Protein AF-A0A0F0LDM0-F1 (afdb_monomer_lite)

Sequence (160 aa):
MSRAGPSDAASESRCFGAEGFTVFMGVDENADVGDLTIRALAGCEIRDDRRLAKNVRSVWLRFPQPLKQGESAMTETVVTQDDGAPLDLDTDYEVAAEQRLEEILIWVRFAPTEVPRRCWVYFSERGMSHEWPVEVDATASVHYRQRDFGPGAIGIRWAW

pLDDT: mean 79.89, std 15.18, range [35.44, 96.75]

Organism: NCBI:txid582680

Structure (mmCIF, N/CA/C/O backbone):
data_AF-A0A0F0LDM0-F1
#
_entry.id   AF-A0A0F0LDM0-F1
#
loop_
_atom_site.group_PDB
_atom_site.id
_atom_site.type_symbol
_atom_site.label_atom_id
_atom_site.label_alt_id
_atom_site.label_comp_id
_atom_site.label_asym_id
_atom_site.label_entity_id
_atom_site.label_seq_id
_atom_site.pdbx_PDB_ins_code
_atom_site.Cartn_x
_atom_site.Cartn_y
_atom_site.Cartn_z
_atom_site.occupancy
_atom_site.B_iso_or_equiv
_atom_site.auth_seq_id
_atom_site.auth_comp_id
_atom_site.auth_asym_id
_atom_site.auth_atom_id
_atom_site.pdbx_PDB_model_num
ATOM 1 N N . MET A 1 1 ? 16.136 -2.623 -24.924 1.00 35.81 1 MET A N 1
ATOM 2 C CA . MET A 1 1 ? 15.587 -1.920 -23.750 1.00 35.81 1 MET A CA 1
ATOM 3 C C . MET A 1 1 ? 14.206 -2.493 -23.528 1.00 35.81 1 MET A C 1
ATOM 5 O O . MET A 1 1 ? 13.343 -2.271 -24.366 1.00 35.81 1 MET A O 1
ATOM 9 N N . SER A 1 2 ? 14.061 -3.371 -22.536 1.00 35.44 2 SER A N 1
ATOM 10 C CA . SER A 1 2 ? 12.770 -3.993 -22.232 1.00 35.44 2 SER A CA 1
ATOM 11 C C . SER A 1 2 ? 11.960 -2.992 -21.414 1.00 35.44 2 SER A C 1
ATOM 13 O O . SER A 1 2 ? 12.520 -2.358 -20.525 1.00 35.44 2 SER A O 1
ATOM 15 N N . ARG A 1 3 ? 10.698 -2.778 -21.781 1.00 39.44 3 ARG A N 1
ATOM 16 C CA . ARG A 1 3 ? 9.761 -1.932 -21.035 1.00 39.44 3 ARG A CA 1
ATOM 17 C C . ARG A 1 3 ? 9.090 -2.808 -19.979 1.00 39.44 3 ARG A C 1
ATOM 19 O O . ARG A 1 3 ? 8.762 -3.947 -20.310 1.00 39.44 3 ARG A O 1
ATOM 26 N N . ALA A 1 4 ? 8.926 -2.306 -18.758 1.00 39.47 4 ALA A N 1
ATOM 27 C CA . ALA A 1 4 ? 7.950 -2.881 -17.838 1.00 39.47 4 ALA A CA 1
ATOM 28 C C . ALA A 1 4 ? 6.553 -2.511 -18.351 1.00 39.47 4 ALA A C 1
ATOM 30 O O . ALA A 1 4 ? 6.328 -1.380 -18.789 1.00 39.47 4 ALA A O 1
ATOM 31 N N . GLY A 1 5 ? 5.669 -3.490 -18.389 1.00 35.84 5 GLY A N 1
ATOM 32 C CA . GLY A 1 5 ? 4.241 -3.336 -18.537 1.00 35.84 5 GLY A CA 1
ATOM 33 C C . GLY A 1 5 ? 3.581 -2.932 -17.212 1.00 35.84 5 GLY A C 1
ATOM 34 O O . GLY A 1 5 ? 4.236 -2.463 -16.278 1.00 35.84 5 GLY A O 1
ATOM 35 N N . PRO A 1 6 ? 2.246 -3.018 -17.149 1.00 39.31 6 PRO A N 1
ATOM 36 C CA . PRO A 1 6 ? 1.484 -2.524 -16.013 1.00 39.31 6 PRO A CA 1
ATOM 37 C C . PRO A 1 6 ? 1.752 -3.363 -14.755 1.00 39.31 6 PRO A C 1
ATOM 39 O O . PRO A 1 6 ? 1.478 -4.563 -14.707 1.00 39.31 6 PRO A O 1
ATOM 42 N N . SER A 1 7 ? 2.261 -2.708 -13.713 1.00 47.56 7 SER A N 1
ATOM 43 C CA . SER A 1 7 ? 2.517 -3.315 -12.409 1.00 47.56 7 SER A CA 1
ATOM 44 C C . SER A 1 7 ? 1.272 -3.276 -11.514 1.00 47.56 7 SER A C 1
ATOM 46 O O . SER A 1 7 ? 1.086 -2.332 -10.749 1.00 47.56 7 SER A O 1
ATOM 48 N N . ASP A 1 8 ? 0.432 -4.307 -11.568 1.00 45.34 8 ASP A N 1
ATOM 49 C CA . ASP A 1 8 ? -0.797 -4.381 -10.765 1.00 45.34 8 ASP A CA 1
ATOM 50 C C . ASP A 1 8 ? -0.530 -4.641 -9.263 1.00 45.34 8 ASP A C 1
ATOM 52 O O . ASP A 1 8 ? -0.700 -5.757 -8.772 1.00 45.34 8 ASP A O 1
ATOM 56 N N . ALA A 1 9 ? -0.160 -3.603 -8.509 1.00 49.31 9 ALA A N 1
ATOM 57 C CA . ALA A 1 9 ? 0.023 -3.673 -7.058 1.00 49.31 9 ALA A CA 1
ATOM 58 C C . ALA A 1 9 ? -1.327 -3.698 -6.312 1.00 49.31 9 ALA A C 1
ATOM 60 O O . ALA A 1 9 ? -2.029 -2.692 -6.282 1.00 49.31 9 ALA A O 1
ATOM 61 N N . ALA A 1 10 ? -1.671 -4.836 -5.698 1.00 46.69 10 ALA A N 1
ATOM 62 C CA . ALA A 1 10 ? -2.877 -5.029 -4.887 1.00 46.69 10 ALA A CA 1
ATOM 63 C C . ALA A 1 10 ? -2.568 -4.988 -3.383 1.00 46.69 10 ALA A C 1
ATOM 65 O O . ALA A 1 10 ? -1.922 -5.899 -2.873 1.00 46.69 10 ALA A O 1
ATOM 66 N N . SER A 1 11 ? -3.073 -3.970 -2.680 1.00 51.94 11 SER A N 1
ATOM 67 C CA . SER A 1 11 ? -2.739 -3.658 -1.283 1.00 51.94 11 SER A CA 1
ATOM 68 C C . SER A 1 11 ? -3.889 -3.853 -0.288 1.00 51.94 11 SER A C 1
ATOM 70 O O . SER A 1 11 ? -4.836 -3.065 -0.278 1.00 51.94 11 SER A O 1
ATOM 72 N N . GLU A 1 12 ? -3.769 -4.823 0.617 1.00 50.53 12 GLU A N 1
ATOM 73 C CA . GLU A 1 12 ? -4.673 -4.997 1.764 1.00 50.53 12 GLU A CA 1
ATOM 74 C C . GLU A 1 12 ? -4.119 -4.257 2.979 1.00 50.53 12 GLU A C 1
ATOM 76 O O . GLU A 1 12 ? -2.998 -4.559 3.356 1.00 50.53 12 GLU A O 1
ATOM 81 N N . SER A 1 13 ? -4.924 -3.407 3.631 1.00 52.69 13 SER A N 1
ATOM 82 C CA . SER A 1 13 ? -4.615 -2.774 4.922 1.00 52.69 13 SER A CA 1
ATOM 83 C C . SER A 1 13 ? -5.755 -2.985 5.914 1.00 52.69 13 SER A C 1
ATOM 85 O O . SER A 1 13 ? -6.909 -2.707 5.588 1.00 52.69 13 SER A O 1
ATOM 87 N N . ARG A 1 14 ? -5.433 -3.406 7.144 1.00 50.69 14 ARG A N 1
ATOM 88 C CA . ARG A 1 14 ? -6.369 -3.405 8.278 1.00 50.69 14 ARG A CA 1
ATOM 89 C C . ARG A 1 14 ? -6.241 -2.087 9.034 1.00 50.69 14 ARG A C 1
ATOM 91 O O . ARG A 1 14 ? -5.157 -1.533 9.148 1.00 50.69 14 ARG A O 1
ATOM 98 N N . CYS A 1 15 ? -7.362 -1.576 9.521 1.00 54.75 15 CYS A N 1
ATOM 99 C CA . CYS A 1 15 ? -7.431 -0.367 10.336 1.00 54.75 15 CYS A CA 1
ATOM 100 C C . CYS A 1 15 ? -8.501 -0.571 11.413 1.00 54.75 15 CYS A C 1
ATOM 102 O O . CYS A 1 15 ? -9.380 -1.405 11.230 1.00 54.75 15 CYS A O 1
ATOM 104 N N . PHE A 1 16 ? -8.462 0.206 12.496 1.00 58.34 16 PHE A N 1
ATOM 105 C CA . PHE A 1 16 ? -9.502 0.231 13.532 1.00 58.34 16 PHE A CA 1
ATOM 106 C C . PHE A 1 16 ? -9.888 1.686 13.805 1.00 58.34 16 PHE A C 1
ATOM 108 O O . PHE A 1 16 ? -9.011 2.546 13.893 1.00 58.34 16 PHE A O 1
ATOM 115 N N . GLY A 1 17 ? -11.187 1.985 13.908 1.00 57.56 17 GLY A N 1
ATOM 116 C CA . GLY A 1 17 ? -11.656 3.340 14.235 1.00 57.56 17 GLY A CA 1
ATOM 117 C C . GLY A 1 17 ? -11.358 4.413 13.178 1.00 57.56 17 GLY A C 1
ATOM 118 O O . GLY A 1 17 ? -11.311 5.590 13.523 1.00 57.56 17 GLY A O 1
ATOM 119 N N . ALA A 1 18 ? -11.093 4.030 11.926 1.00 72.12 18 ALA A N 1
ATOM 120 C CA . ALA A 1 18 ? -10.747 4.945 10.836 1.00 72.12 18 ALA A CA 1
ATOM 121 C C . ALA A 1 18 ? -11.843 4.972 9.760 1.00 72.12 18 ALA A C 1
ATOM 123 O O . ALA A 1 18 ? -12.534 3.974 9.540 1.00 72.12 18 ALA A O 1
ATOM 124 N N . GLU A 1 19 ? -11.980 6.104 9.069 1.00 83.50 19 GLU A N 1
ATOM 125 C CA . GLU A 1 19 ? -12.844 6.245 7.884 1.00 83.50 19 GLU A CA 1
ATOM 126 C C . GLU A 1 19 ? -12.118 5.891 6.576 1.00 83.50 19 GLU A C 1
ATOM 128 O O . GLU A 1 19 ? -12.753 5.700 5.539 1.00 83.50 19 GLU A O 1
ATOM 133 N N . GLY A 1 20 ? -10.790 5.802 6.629 1.00 85.56 20 GLY A N 1
ATOM 134 C CA . GLY A 1 20 ? -9.917 5.559 5.492 1.00 85.56 20 GLY A CA 1
ATOM 135 C C . GLY A 1 20 ? -8.454 5.789 5.855 1.00 85.56 20 GLY A C 1
ATOM 136 O O . GLY A 1 20 ? -8.119 5.958 7.030 1.00 85.56 20 GLY A O 1
ATOM 137 N N . PHE A 1 21 ? -7.589 5.809 4.848 1.00 86.44 21 PHE A N 1
ATOM 138 C CA . PHE A 1 21 ? -6.171 6.152 4.985 1.00 86.44 21 PHE A CA 1
ATOM 139 C C . PHE A 1 21 ? -5.612 6.718 3.679 1.00 86.44 21 PHE A C 1
ATOM 141 O O . PHE A 1 21 ? -6.207 6.553 2.613 1.00 86.44 21 PHE A O 1
ATOM 148 N N . THR A 1 22 ? -4.459 7.378 3.763 1.00 90.94 22 THR A N 1
ATOM 149 C CA . THR A 1 22 ? -3.776 7.932 2.592 1.00 90.94 22 THR A CA 1
ATOM 150 C C . THR A 1 22 ? -2.765 6.929 2.051 1.00 90.94 22 THR A C 1
ATOM 152 O O . THR A 1 22 ? -2.007 6.328 2.811 1.00 90.94 22 THR A O 1
ATOM 155 N N . VAL A 1 23 ? -2.752 6.769 0.731 1.00 89.31 23 VAL A N 1
ATOM 156 C CA . VAL A 1 23 ? -1.756 5.995 -0.012 1.00 89.31 23 VAL A CA 1
ATOM 157 C C . VAL A 1 23 ? -0.928 6.943 -0.858 1.00 89.31 23 VAL A C 1
ATOM 159 O O . VAL A 1 23 ? -1.485 7.844 -1.495 1.00 89.31 23 VAL A O 1
ATOM 162 N N . PHE A 1 24 ? 0.379 6.713 -0.896 1.00 88.50 24 PHE A N 1
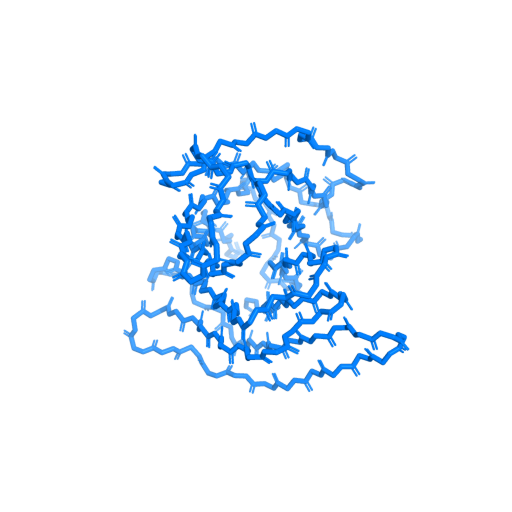ATOM 163 C CA . PHE A 1 24 ? 1.289 7.343 -1.838 1.00 88.50 24 PHE A CA 1
ATOM 164 C C . PHE A 1 24 ? 1.842 6.290 -2.792 1.00 88.50 24 PHE A C 1
ATOM 166 O O . PHE A 1 24 ? 2.252 5.209 -2.378 1.00 88.50 24 PHE A O 1
ATOM 173 N N . MET A 1 25 ? 1.845 6.631 -4.077 1.00 85.12 25 MET A N 1
ATOM 174 C CA . MET A 1 25 ? 2.506 5.861 -5.122 1.00 85.12 25 MET A CA 1
ATOM 175 C C . MET A 1 25 ? 3.556 6.730 -5.770 1.00 85.12 25 MET A C 1
ATOM 177 O O . MET A 1 25 ? 3.224 7.795 -6.297 1.00 85.12 25 MET A O 1
ATOM 181 N N . GLY A 1 26 ? 4.798 6.270 -5.740 1.00 81.00 26 GLY A N 1
ATOM 182 C CA . GLY A 1 26 ? 5.935 6.988 -6.286 1.00 81.00 26 GLY A CA 1
ATOM 183 C C . GLY A 1 26 ? 6.765 6.107 -7.202 1.00 81.00 26 GLY A C 1
ATOM 184 O O . GLY A 1 26 ? 6.936 4.918 -6.962 1.00 81.00 26 GLY A O 1
ATOM 185 N N . VAL A 1 27 ? 7.312 6.712 -8.243 1.00 75.25 27 VAL A N 1
ATOM 186 C CA . VAL A 1 27 ? 8.523 6.231 -8.914 1.00 75.25 27 VAL A CA 1
ATOM 187 C C . VAL A 1 27 ? 9.573 7.322 -8.719 1.00 75.25 27 VAL A C 1
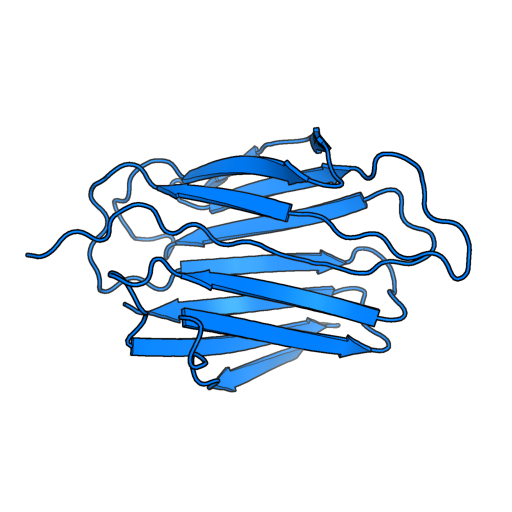ATOM 189 O O . VAL A 1 27 ? 9.172 8.484 -8.669 1.00 75.25 27 VAL A O 1
ATOM 192 N N . ASP A 1 28 ? 10.861 6.977 -8.574 1.00 70.50 28 ASP A N 1
ATOM 193 C CA . ASP A 1 28 ? 11.987 7.921 -8.368 1.00 70.50 28 ASP A CA 1
ATOM 194 C C . ASP A 1 28 ? 11.727 9.287 -9.012 1.00 70.50 28 ASP A C 1
ATOM 196 O O . ASP A 1 28 ? 11.621 9.363 -10.232 1.00 70.50 28 ASP A O 1
ATOM 200 N N . GLU A 1 29 ? 11.642 10.355 -8.207 1.00 59.28 29 GLU A N 1
ATOM 201 C CA . GLU A 1 29 ? 11.226 11.714 -8.594 1.00 59.28 29 GLU A CA 1
ATOM 202 C C . GLU A 1 29 ? 11.940 12.294 -9.828 1.00 59.28 29 GLU A C 1
ATOM 204 O O . GLU A 1 29 ? 11.385 13.147 -10.525 1.00 59.28 29 GLU A O 1
ATOM 209 N N . ASN A 1 30 ? 13.146 11.808 -10.132 1.00 62.88 30 ASN A N 1
ATOM 210 C CA . ASN A 1 30 ? 13.954 12.266 -11.262 1.00 62.88 30 ASN A CA 1
ATOM 211 C C . ASN A 1 30 ? 13.641 11.539 -12.574 1.00 62.88 30 ASN A C 1
ATOM 213 O O . ASN A 1 30 ? 14.188 11.875 -13.628 1.00 62.88 30 ASN A O 1
ATOM 217 N N . ALA A 1 31 ? 12.772 10.537 -12.527 1.00 64.38 31 ALA A N 1
ATOM 218 C CA . ALA A 1 31 ? 12.469 9.698 -13.659 1.00 64.38 31 ALA A CA 1
ATOM 219 C C . ALA A 1 31 ? 11.469 10.340 -14.629 1.00 64.38 31 ALA A C 1
ATOM 221 O O . ALA A 1 31 ? 10.388 10.804 -14.255 1.00 64.38 31 ALA A O 1
ATOM 222 N N . ASP A 1 32 ? 11.800 10.299 -15.920 1.00 65.69 32 ASP A N 1
ATOM 223 C CA . ASP A 1 32 ? 10.895 10.695 -17.000 1.00 65.69 32 ASP A CA 1
ATOM 224 C C . ASP A 1 32 ? 9.928 9.551 -17.336 1.00 65.69 32 ASP A C 1
ATOM 226 O O . ASP A 1 32 ? 10.039 8.892 -18.369 1.00 65.69 32 ASP A O 1
ATOM 230 N N . VAL A 1 33 ? 9.021 9.270 -16.402 1.00 66.62 33 VAL A N 1
ATOM 231 C CA . VAL A 1 33 ? 8.013 8.215 -16.536 1.00 66.62 33 VAL A CA 1
ATOM 232 C C . VAL A 1 33 ? 6.630 8.775 -16.848 1.00 66.62 33 VAL A C 1
ATOM 234 O O . VAL A 1 33 ? 6.330 9.935 -16.545 1.00 66.62 33 VAL A O 1
ATOM 237 N N . GLY A 1 34 ? 5.800 7.934 -17.472 1.00 64.94 34 GLY A N 1
ATOM 238 C CA . GLY A 1 34 ? 4.395 8.222 -17.740 1.00 64.94 34 GLY A CA 1
ATOM 239 C C . GLY A 1 34 ? 3.589 8.442 -16.460 1.00 64.94 34 GLY A C 1
ATOM 240 O O . GLY A 1 34 ? 4.041 8.142 -15.350 1.00 64.94 34 GLY A O 1
ATOM 241 N N . ASP A 1 35 ? 2.385 8.988 -16.618 1.00 73.06 35 ASP A N 1
ATOM 242 C CA . ASP A 1 35 ? 1.501 9.256 -15.489 1.00 73.06 35 ASP A CA 1
ATOM 243 C C . ASP A 1 35 ? 1.120 7.938 -14.783 1.00 73.06 35 ASP A C 1
ATOM 245 O O . ASP A 1 35 ? 0.841 6.914 -15.409 1.00 73.06 35 ASP A O 1
ATOM 249 N N . LEU A 1 36 ? 1.115 7.974 -13.448 1.00 78.00 36 LEU A N 1
ATOM 250 C CA . LEU A 1 36 ? 0.601 6.891 -12.612 1.00 78.00 36 LEU A CA 1
ATOM 251 C C . LEU A 1 36 ? -0.909 7.047 -12.467 1.00 78.00 36 LEU A C 1
ATOM 253 O O . LEU A 1 36 ? -1.385 8.119 -12.080 1.00 78.00 36 LEU A O 1
ATOM 257 N N . THR A 1 37 ? -1.652 5.976 -12.714 1.00 81.25 37 THR A N 1
ATOM 258 C CA . THR A 1 37 ? -3.092 5.902 -12.467 1.00 81.25 37 THR A CA 1
ATOM 259 C C . THR A 1 37 ? -3.363 4.904 -11.354 1.00 81.25 37 THR A C 1
ATOM 261 O O . THR A 1 37 ? -2.841 3.795 -11.373 1.00 81.25 37 THR A O 1
ATOM 264 N N . ILE A 1 38 ? -4.200 5.292 -10.391 1.00 85.12 38 ILE A N 1
ATOM 265 C CA . ILE A 1 38 ? -4.644 4.426 -9.296 1.00 85.12 38 ILE A CA 1
ATOM 266 C C . ILE A 1 38 ? -6.147 4.216 -9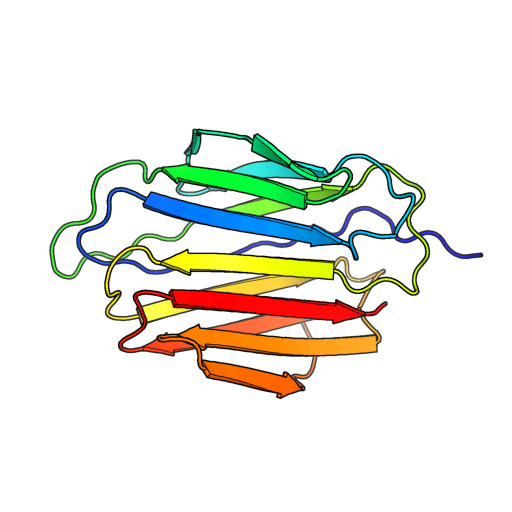.448 1.00 85.12 38 ILE A C 1
ATOM 268 O O . ILE A 1 38 ? -6.900 5.172 -9.644 1.00 85.12 38 ILE A O 1
ATOM 272 N N . ARG A 1 39 ? -6.603 2.967 -9.350 1.00 88.00 39 ARG A N 1
ATOM 273 C CA . ARG A 1 39 ? -8.026 2.618 -9.406 1.00 88.00 39 ARG A CA 1
ATOM 274 C C . ARG A 1 39 ? -8.399 1.699 -8.251 1.00 88.00 39 ARG A C 1
ATOM 276 O O . ARG A 1 39 ? -7.702 0.730 -7.980 1.00 88.00 39 ARG A O 1
ATOM 283 N N . ALA A 1 40 ? -9.522 1.980 -7.595 1.00 91.31 40 ALA A N 1
ATOM 284 C CA . ALA A 1 40 ? -10.080 1.085 -6.586 1.00 91.31 40 ALA A CA 1
ATOM 285 C C . ALA A 1 40 ? -10.637 -0.182 -7.248 1.00 91.31 40 ALA A C 1
ATOM 287 O O . ALA A 1 40 ? -11.372 -0.098 -8.236 1.00 91.31 40 ALA A O 1
ATOM 288 N N . LEU A 1 41 ? -10.303 -1.341 -6.685 1.00 90.31 41 LEU A N 1
ATOM 289 C CA . LEU A 1 41 ? -10.836 -2.643 -7.083 1.00 90.31 41 LEU A CA 1
ATOM 290 C C . LEU A 1 41 ? -11.862 -3.157 -6.073 1.00 90.31 41 LEU A C 1
ATOM 292 O O . LEU A 1 41 ? -12.948 -3.580 -6.467 1.00 90.31 41 LEU A O 1
ATOM 296 N N . ALA A 1 42 ? -11.544 -3.092 -4.779 1.00 89.19 42 ALA A N 1
ATOM 297 C CA . ALA A 1 42 ? -12.411 -3.605 -3.726 1.00 89.19 42 ALA A CA 1
ATOM 298 C C . ALA A 1 42 ? -12.259 -2.822 -2.419 1.00 89.19 42 ALA A C 1
ATOM 300 O O . ALA A 1 42 ? -11.202 -2.278 -2.116 1.00 89.19 42 ALA A O 1
ATOM 301 N N . GLY A 1 43 ? -13.334 -2.782 -1.627 1.00 89.25 43 GLY A N 1
ATOM 302 C CA . GLY A 1 43 ? -13.286 -2.350 -0.227 1.00 89.25 43 GLY A CA 1
ATOM 303 C C . GLY A 1 43 ? -12.926 -0.884 0.035 1.00 89.25 43 GLY A C 1
ATOM 304 O O . GLY A 1 43 ? -12.773 -0.513 1.196 1.00 89.25 43 GLY A O 1
ATOM 305 N N . CYS A 1 44 ? -12.827 -0.044 -0.998 1.00 91.69 44 CYS A N 1
ATOM 306 C CA . CYS A 1 44 ? -12.615 1.394 -0.862 1.00 91.69 44 CYS A CA 1
ATOM 307 C C . CYS A 1 44 ? -13.176 2.203 -2.036 1.00 91.69 44 CYS A C 1
ATOM 309 O O . CYS A 1 44 ? -13.351 1.693 -3.143 1.00 91.69 44 CYS A O 1
ATOM 311 N N . GLU A 1 45 ? -13.366 3.497 -1.801 1.00 95.00 45 GLU A N 1
ATOM 312 C CA . GLU A 1 45 ? -13.507 4.523 -2.832 1.00 95.00 45 GLU A CA 1
ATOM 313 C C . GLU A 1 45 ? -12.270 5.428 -2.831 1.00 95.00 45 GLU A C 1
ATOM 315 O O . GLU A 1 45 ? -11.797 5.826 -1.766 1.00 95.00 45 GLU A O 1
ATOM 320 N N . ILE A 1 46 ? -11.778 5.807 -4.013 1.00 93.56 46 ILE A N 1
ATOM 321 C CA . ILE A 1 46 ? -10.719 6.818 -4.132 1.00 93.56 46 ILE A CA 1
ATOM 322 C C . ILE A 1 46 ? -11.320 8.212 -3.946 1.00 93.56 46 ILE A C 1
ATOM 324 O O . ILE A 1 46 ? -12.321 8.576 -4.570 1.00 93.56 46 ILE A O 1
ATOM 328 N N . ARG A 1 47 ? -10.671 9.005 -3.102 1.00 94.94 47 ARG A N 1
ATOM 329 C CA . ARG A 1 47 ? -10.946 10.416 -2.834 1.00 94.94 47 ARG A CA 1
ATOM 330 C C . ARG A 1 47 ? -9.629 11.185 -2.820 1.00 94.94 47 ARG A C 1
ATOM 332 O O . ARG A 1 47 ? -8.565 10.584 -2.724 1.00 94.94 47 ARG A O 1
ATOM 339 N N . ASP A 1 48 ? -9.713 12.508 -2.929 1.00 92.75 48 ASP A N 1
ATOM 340 C CA . ASP A 1 48 ? -8.561 13.412 -2.829 1.00 92.75 48 ASP A CA 1
ATOM 341 C C . ASP A 1 48 ? -7.344 12.990 -3.667 1.00 92.75 48 ASP A C 1
ATOM 343 O O . ASP A 1 48 ? -6.207 13.083 -3.215 1.00 92.75 48 ASP A O 1
ATOM 347 N N . ASP A 1 49 ? -7.589 12.538 -4.898 1.00 92.88 49 ASP A N 1
ATOM 348 C CA . ASP A 1 49 ? -6.533 12.154 -5.831 1.00 92.88 49 ASP A CA 1
ATOM 349 C C . ASP A 1 49 ? -5.707 13.377 -6.242 1.00 92.88 49 ASP A C 1
ATOM 351 O O . ASP A 1 49 ? -6.190 14.304 -6.903 1.00 92.88 49 ASP A O 1
ATOM 355 N N . ARG A 1 50 ? -4.455 13.391 -5.793 1.00 90.75 50 ARG A N 1
ATOM 356 C CA . ARG A 1 50 ? -3.517 14.496 -5.937 1.00 90.75 50 ARG A CA 1
ATOM 357 C C . ARG A 1 50 ? -2.258 14.010 -6.627 1.00 90.75 50 ARG A C 1
ATOM 359 O O . ARG A 1 50 ? -1.639 13.021 -6.242 1.00 90.75 50 ARG A O 1
ATOM 366 N N . ARG A 1 51 ? -1.812 14.789 -7.605 1.00 88.25 51 ARG A N 1
ATOM 367 C CA . ARG A 1 51 ? -0.462 14.700 -8.157 1.00 88.25 51 ARG A CA 1
ATOM 368 C C . ARG A 1 51 ? 0.461 15.573 -7.315 1.00 88.25 51 ARG A C 1
ATOM 370 O O . ARG A 1 51 ? 0.303 16.791 -7.316 1.00 88.25 51 ARG A O 1
ATOM 377 N N . LEU A 1 52 ? 1.382 14.954 -6.581 1.00 85.06 52 LEU A N 1
ATOM 378 C CA . LEU A 1 52 ? 2.329 15.667 -5.713 1.00 85.06 52 LEU A CA 1
ATOM 379 C C . LEU A 1 52 ? 3.613 16.036 -6.456 1.00 85.06 52 LEU A C 1
ATOM 381 O O . LEU A 1 52 ? 4.162 17.114 -6.249 1.00 85.06 52 LEU A O 1
ATOM 385 N N . ALA A 1 53 ? 4.042 15.163 -7.364 1.00 79.31 53 ALA A N 1
ATOM 386 C CA . ALA A 1 53 ? 5.134 15.391 -8.301 1.00 79.31 53 ALA A CA 1
ATOM 387 C C . ALA A 1 53 ? 4.789 14.742 -9.648 1.00 79.31 53 ALA A C 1
ATOM 389 O O . ALA A 1 53 ? 3.721 14.147 -9.810 1.00 79.31 53 ALA A O 1
ATOM 390 N N . LYS A 1 54 ? 5.677 14.842 -10.644 1.00 72.75 54 LYS A N 1
ATOM 391 C CA . LYS A 1 54 ? 5.433 14.257 -11.973 1.00 72.75 54 LYS A CA 1
ATOM 392 C C . LYS A 1 54 ? 5.062 12.768 -11.887 1.00 72.75 54 LYS A C 1
ATOM 394 O O . LYS A 1 54 ? 4.166 12.331 -12.595 1.00 72.75 54 LYS A O 1
ATOM 399 N N . ASN A 1 55 ? 5.683 12.047 -10.975 1.00 77.38 55 ASN A N 1
ATOM 400 C CA . ASN A 1 55 ? 5.636 10.600 -10.805 1.00 77.38 55 ASN A CA 1
ATOM 401 C C . ASN A 1 55 ? 5.289 10.186 -9.369 1.00 77.38 55 ASN A C 1
ATOM 403 O O . ASN A 1 55 ? 5.562 9.059 -8.971 1.00 77.38 55 ASN A O 1
ATOM 407 N N . VAL A 1 56 ? 4.671 11.095 -8.607 1.00 83.31 56 VAL A N 1
ATOM 408 C CA . VAL A 1 56 ? 4.151 10.809 -7.268 1.00 83.31 56 VAL A CA 1
ATOM 409 C C . VAL A 1 56 ? 2.675 11.175 -7.211 1.00 83.31 56 VAL A C 1
ATOM 411 O O . VAL A 1 56 ? 2.285 12.323 -7.467 1.00 83.31 56 VAL A O 1
ATOM 414 N N . ARG A 1 57 ? 1.851 10.192 -6.857 1.00 87.06 57 ARG A N 1
ATOM 415 C CA . ARG A 1 57 ? 0.412 10.324 -6.629 1.00 87.06 57 ARG A CA 1
ATOM 416 C C . ARG A 1 57 ? 0.097 10.072 -5.166 1.00 87.06 57 ARG A C 1
ATOM 418 O O . ARG A 1 57 ? 0.719 9.233 -4.527 1.00 87.06 57 ARG A O 1
ATOM 425 N N . SER A 1 58 ? -0.895 10.788 -4.660 1.00 91.19 58 SER A N 1
ATOM 426 C CA . SER A 1 58 ? -1.487 10.564 -3.350 1.00 91.19 58 SER A CA 1
ATOM 427 C C . SER A 1 58 ? -2.990 10.424 -3.514 1.00 91.19 58 SER A C 1
ATOM 429 O O . SER A 1 58 ? -3.606 11.222 -4.217 1.00 91.19 58 SER A O 1
ATOM 431 N N . VAL A 1 59 ? -3.572 9.405 -2.893 1.00 92.50 59 VAL A N 1
ATOM 432 C CA . VAL A 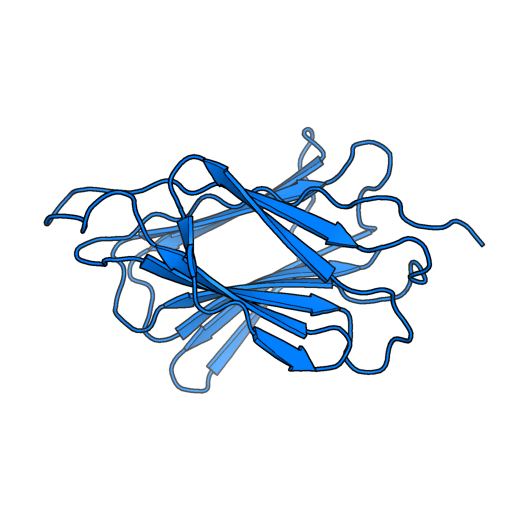1 59 ? -5.020 9.188 -2.863 1.00 92.50 59 VAL A CA 1
ATOM 433 C C . VAL A 1 59 ?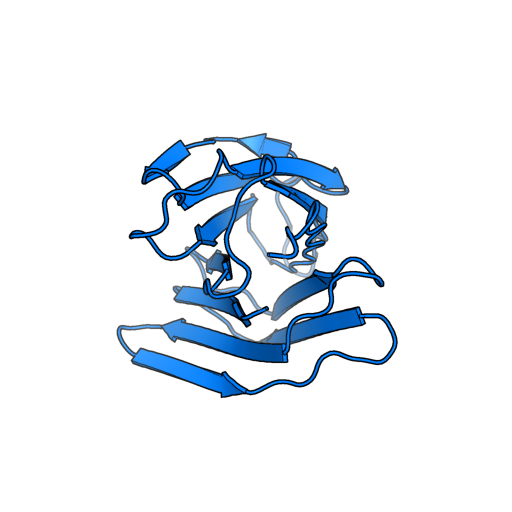 -5.457 8.895 -1.439 1.00 92.50 59 VAL A C 1
ATOM 435 O O . VAL A 1 59 ? -4.767 8.195 -0.700 1.00 92.50 59 VAL A O 1
ATOM 438 N N . TRP A 1 60 ? -6.629 9.389 -1.059 1.00 93.31 60 TRP A N 1
ATOM 439 C CA . TRP A 1 60 ? -7.294 8.962 0.162 1.00 93.31 60 TRP A CA 1
ATOM 440 C C . TRP A 1 60 ? -8.234 7.797 -0.157 1.00 93.31 60 TRP A C 1
ATOM 442 O O . TRP A 1 60 ? -9.180 7.937 -0.937 1.00 93.31 60 TRP A O 1
ATOM 452 N N . LEU A 1 61 ? -7.961 6.629 0.421 1.00 91.31 61 LEU A N 1
ATOM 453 C CA . LEU A 1 61 ? -8.806 5.447 0.295 1.00 91.31 61 LEU A CA 1
ATOM 454 C C . LEU A 1 61 ? -9.863 5.477 1.392 1.00 91.31 61 LEU A C 1
ATOM 456 O O . LEU A 1 61 ? -9.586 5.176 2.553 1.00 91.31 61 LEU A O 1
ATOM 460 N N . ARG A 1 62 ? -11.090 5.832 1.013 1.00 92.81 62 ARG A N 1
ATOM 461 C CA . ARG A 1 62 ? -12.242 5.865 1.913 1.00 92.81 62 ARG A CA 1
ATOM 462 C C . ARG A 1 62 ? -12.858 4.479 2.038 1.00 92.81 62 ARG A C 1
ATOM 464 O O . ARG A 1 62 ? -13.198 3.868 1.026 1.00 92.81 62 ARG A O 1
ATOM 471 N N . PHE A 1 63 ? -13.104 4.016 3.257 1.00 89.94 63 PHE A N 1
ATOM 472 C CA . PHE A 1 63 ? -13.849 2.780 3.487 1.00 89.94 63 PHE A CA 1
ATOM 473 C C . PHE A 1 63 ? -15.346 2.938 3.164 1.00 89.94 63 PHE A C 1
ATOM 475 O O . PHE A 1 63 ? -15.904 4.029 3.316 1.00 89.94 63 PHE A O 1
ATOM 482 N N . PRO A 1 64 ? -16.048 1.851 2.782 1.00 89.38 64 PRO A N 1
ATOM 483 C CA . PRO A 1 64 ? -17.494 1.874 2.554 1.00 89.38 64 PRO A CA 1
ATOM 484 C C . PRO A 1 64 ? -18.285 2.390 3.763 1.00 89.38 64 PRO A C 1
ATOM 486 O O . PRO A 1 64 ? -19.328 3.022 3.609 1.00 89.38 64 PRO A O 1
ATOM 489 N N . GLN A 1 65 ? -17.769 2.136 4.967 1.00 87.56 65 GLN A N 1
ATOM 490 C CA . GLN A 1 65 ? -18.284 2.640 6.233 1.00 87.56 65 GLN A CA 1
ATOM 491 C C . GLN A 1 65 ? -17.125 2.862 7.219 1.00 87.56 65 GLN A C 1
ATOM 493 O O . GLN A 1 65 ? -16.128 2.140 7.130 1.00 87.56 65 GLN A O 1
ATOM 498 N N . PRO A 1 66 ? -17.247 3.810 8.166 1.00 84.31 66 PRO A N 1
ATOM 499 C CA . PRO A 1 66 ? -16.290 3.952 9.260 1.00 84.31 66 PRO A CA 1
ATOM 500 C C . PRO A 1 66 ? -16.160 2.654 10.060 1.00 84.31 66 PRO A C 1
ATOM 502 O O . PRO A 1 66 ? -17.170 2.022 10.381 1.00 84.31 66 PRO A O 1
ATOM 505 N N . LEU A 1 67 ? -14.930 2.276 10.405 1.00 80.06 67 LEU A N 1
ATOM 506 C CA . LEU A 1 67 ? -14.674 1.059 11.174 1.00 80.06 67 LEU A CA 1
ATOM 507 C C . LEU A 1 67 ? -14.989 1.262 12.653 1.00 80.06 67 LEU A C 1
ATOM 509 O O . LEU A 1 67 ? -14.533 2.226 13.270 1.00 80.06 67 LEU A O 1
ATOM 513 N N . LYS A 1 68 ? -15.724 0.325 13.250 1.00 80.12 68 LYS A N 1
ATOM 514 C CA . LYS A 1 68 ? -15.935 0.273 14.703 1.00 80.12 68 LYS A CA 1
ATOM 515 C C . LYS A 1 68 ? -14.741 -0.380 15.399 1.00 80.12 68 LYS A C 1
ATOM 517 O O . LYS A 1 68 ? -13.864 -0.974 14.774 1.00 80.12 68 LYS A O 1
ATOM 522 N N . GLN A 1 69 ? -14.710 -0.283 16.727 1.00 74.50 69 GLN A N 1
ATOM 523 C CA . GLN A 1 69 ? -13.701 -0.968 17.531 1.00 74.50 69 GLN A CA 1
ATOM 524 C C . GLN A 1 69 ? -13.752 -2.484 17.281 1.00 74.50 69 GLN A C 1
ATOM 526 O O . GLN A 1 69 ? -14.822 -3.088 17.345 1.00 74.50 69 GLN A O 1
ATOM 531 N N . GLY A 1 70 ? -12.597 -3.086 17.001 1.00 75.50 70 GLY A N 1
ATOM 532 C CA . GLY A 1 70 ? -12.478 -4.507 16.668 1.00 75.50 70 GLY A CA 1
ATOM 533 C C . GLY A 1 70 ? -12.838 -4.887 15.222 1.00 75.50 70 GLY A C 1
ATOM 534 O O . GLY A 1 70 ? -12.659 -6.047 14.858 1.00 75.50 70 GLY A O 1
ATOM 535 N N . GLU A 1 71 ? -13.315 -3.958 14.386 1.00 78.62 71 GLU A N 1
ATOM 536 C CA . GLU A 1 71 ? -13.543 -4.216 12.957 1.00 78.62 71 GLU A CA 1
ATOM 537 C C . GLU A 1 71 ? -12.265 -3.999 12.140 1.00 78.62 71 GLU A C 1
ATOM 539 O O . GLU A 1 71 ? -11.427 -3.177 12.486 1.00 78.62 71 GLU A O 1
ATOM 544 N N . SER A 1 72 ? -12.133 -4.711 11.021 1.00 78.00 72 SER A N 1
ATOM 545 C CA . SER A 1 72 ? -11.055 -4.504 10.049 1.00 78.00 72 SER A CA 1
ATOM 546 C C . SER A 1 72 ? -11.644 -4.264 8.661 1.00 78.00 72 SER A C 1
ATOM 548 O O . SER A 1 72 ? -12.627 -4.908 8.290 1.00 78.00 72 SER A O 1
ATOM 550 N N . ALA A 1 73 ? -11.023 -3.381 7.880 1.00 82.69 73 ALA A N 1
ATOM 551 C CA . ALA A 1 73 ? -11.248 -3.281 6.440 1.00 82.69 73 ALA A CA 1
ATOM 552 C C . ALA A 1 73 ? -10.190 -4.081 5.672 1.00 82.69 73 ALA A C 1
ATOM 554 O O . ALA A 1 73 ? -9.125 -4.383 6.203 1.00 82.69 73 ALA A O 1
ATOM 555 N N . MET A 1 74 ? -10.504 -4.395 4.419 1.00 84.06 74 MET A N 1
ATOM 556 C CA . MET A 1 74 ? -9.538 -4.776 3.398 1.00 84.06 74 MET A CA 1
ATOM 557 C C . MET A 1 74 ? -9.864 -3.949 2.165 1.00 84.06 74 MET A C 1
ATOM 559 O O . MET A 1 74 ? -11.007 -3.945 1.710 1.00 84.06 74 MET A O 1
ATOM 563 N N . THR A 1 75 ? -8.869 -3.241 1.658 1.00 86.12 75 THR A N 1
ATOM 564 C CA . THR A 1 75 ? -8.946 -2.483 0.411 1.00 86.12 75 THR A CA 1
ATOM 565 C C . THR A 1 75 ? -8.175 -3.226 -0.663 1.00 86.12 75 THR A C 1
ATOM 567 O O . THR A 1 75 ? -7.311 -4.031 -0.347 1.00 86.12 75 THR A O 1
ATOM 570 N N . GLU A 1 76 ? -8.463 -2.953 -1.924 1.00 86.69 76 GLU A N 1
ATOM 571 C CA . GLU A 1 76 ? -7.620 -3.367 -3.036 1.00 86.69 76 GLU A CA 1
ATOM 572 C C . GLU A 1 76 ? -7.612 -2.233 -4.052 1.00 86.69 76 GLU A C 1
ATOM 574 O O . GLU A 1 76 ? -8.667 -1.711 -4.431 1.00 86.69 76 GLU A O 1
ATOM 579 N N . THR A 1 77 ? -6.420 -1.845 -4.484 1.00 85.56 77 THR A N 1
ATOM 580 C CA . THR A 1 77 ? -6.232 -0.917 -5.594 1.00 85.56 77 THR A CA 1
ATOM 581 C C . THR A 1 77 ? -5.445 -1.606 -6.696 1.00 85.56 77 THR A C 1
ATOM 583 O O . THR A 1 77 ? -4.871 -2.669 -6.492 1.00 85.56 77 THR A O 1
ATOM 586 N N . VAL A 1 78 ? -5.488 -1.027 -7.886 1.00 84.56 78 VAL A N 1
ATOM 587 C CA . VAL A 1 78 ? -4.573 -1.353 -8.969 1.00 84.56 78 VAL A CA 1
ATOM 588 C C . VAL A 1 78 ? -3.878 -0.075 -9.384 1.00 84.56 78 VAL A C 1
ATOM 590 O O . VAL A 1 78 ? -4.523 0.971 -9.526 1.00 84.56 78 VAL A O 1
ATOM 593 N N . VAL A 1 79 ? -2.568 -0.168 -9.560 1.00 80.69 79 VAL A N 1
ATOM 594 C CA . VAL A 1 79 ? -1.738 0.933 -10.030 1.00 80.69 79 VAL A CA 1
ATOM 595 C C . VAL A 1 79 ? -1.261 0.581 -11.425 1.00 80.69 79 VAL A C 1
ATOM 597 O O . VAL A 1 79 ? -0.726 -0.493 -11.647 1.00 80.69 79 VAL A O 1
ATOM 600 N N . THR A 1 80 ? -1.470 1.474 -12.379 1.00 77.19 80 THR A N 1
ATOM 601 C CA . THR A 1 80 ? -0.961 1.307 -13.739 1.00 77.19 80 THR A CA 1
ATOM 602 C C . THR A 1 80 ? -0.102 2.503 -14.087 1.00 77.19 80 THR A C 1
ATOM 604 O O . THR A 1 80 ? -0.469 3.644 -13.800 1.00 77.19 80 THR A O 1
ATOM 607 N N . GLN A 1 81 ? 1.029 2.244 -14.723 1.00 72.75 81 GLN A N 1
ATOM 608 C CA . GLN A 1 81 ? 1.892 3.272 -15.276 1.00 72.75 81 GLN A CA 1
ATOM 609 C C . GLN A 1 81 ? 1.786 3.228 -16.795 1.00 72.75 81 GLN A C 1
ATOM 611 O O . GLN A 1 81 ? 1.887 2.150 -17.379 1.00 72.75 81 GLN A O 1
ATOM 616 N N . ASP A 1 82 ? 1.582 4.381 -17.430 1.00 65.19 82 ASP A N 1
ATOM 617 C CA . ASP A 1 82 ? 1.582 4.445 -18.892 1.00 65.19 82 ASP A CA 1
ATOM 618 C C . ASP A 1 82 ? 2.993 4.153 -19.441 1.00 65.19 82 ASP A C 1
ATOM 620 O O . ASP A 1 82 ? 3.985 4.733 -18.988 1.00 65.19 82 ASP A O 1
ATOM 624 N N . ASP A 1 83 ? 3.062 3.227 -20.406 1.00 59.25 83 ASP A N 1
ATOM 625 C CA . ASP A 1 83 ? 4.275 2.634 -20.980 1.00 59.25 83 ASP A CA 1
ATOM 626 C C . ASP A 1 83 ? 5.433 3.626 -21.186 1.00 59.25 83 ASP A C 1
ATOM 628 O O . ASP A 1 83 ? 5.324 4.601 -21.935 1.00 59.25 83 ASP A O 1
ATOM 632 N N . GLY A 1 84 ? 6.611 3.298 -20.646 1.00 53.00 84 GLY A N 1
ATOM 633 C CA . GLY A 1 84 ? 7.844 4.027 -20.967 1.00 53.00 84 GLY A CA 1
ATOM 634 C C . GLY A 1 84 ? 8.891 4.099 -19.864 1.00 53.00 84 GLY A C 1
ATOM 635 O O . GLY A 1 84 ? 9.999 4.552 -20.148 1.00 53.00 84 GLY A O 1
ATOM 636 N N . ALA A 1 85 ? 8.582 3.644 -18.649 1.00 51.94 85 ALA A N 1
ATOM 637 C CA . ALA A 1 85 ? 9.530 3.696 -17.549 1.00 51.94 85 ALA A CA 1
ATOM 638 C C . ALA A 1 85 ? 10.731 2.753 -17.773 1.00 51.94 85 ALA A C 1
ATOM 640 O O . ALA A 1 85 ? 10.546 1.572 -18.090 1.00 51.94 85 ALA A O 1
ATOM 641 N N . PRO A 1 86 ? 11.972 3.254 -17.638 1.00 51.69 86 PRO A N 1
ATOM 642 C CA . PRO A 1 86 ? 13.154 2.411 -17.509 1.00 51.69 86 PRO A CA 1
ATOM 643 C C . PRO A 1 86 ? 13.013 1.419 -16.344 1.00 51.69 86 PRO A C 1
ATOM 645 O O . PRO A 1 86 ? 12.511 1.779 -15.284 1.00 51.69 86 PRO A O 1
ATOM 648 N N . LEU A 1 87 ? 13.527 0.198 -16.524 1.00 50.06 87 LEU A N 1
ATOM 649 C CA . LEU A 1 87 ? 13.566 -0.862 -15.501 1.00 50.06 87 LEU A CA 1
ATOM 650 C C . LEU A 1 87 ? 14.462 -0.520 -14.292 1.00 50.06 87 LEU A C 1
ATOM 652 O O . LEU A 1 87 ? 14.490 -1.236 -13.304 1.00 50.06 87 LEU A O 1
ATOM 656 N N . ASP A 1 88 ? 15.201 0.582 -14.338 1.00 52.50 88 ASP A N 1
ATOM 657 C CA . ASP A 1 88 ? 16.238 0.871 -13.345 1.00 52.50 88 ASP A CA 1
ATOM 658 C C . ASP A 1 88 ? 15.725 1.758 -12.194 1.00 52.50 88 ASP A C 1
ATOM 660 O O . ASP A 1 88 ? 16.522 2.293 -11.427 1.00 52.50 88 ASP A O 1
ATOM 664 N N . LEU A 1 89 ? 14.408 1.967 -12.105 1.00 59.72 89 LEU A N 1
ATOM 665 C CA . LEU A 1 89 ? 13.793 2.929 -11.196 1.00 59.72 89 LEU A CA 1
ATOM 666 C C . LEU A 1 89 ? 13.195 2.254 -9.969 1.00 59.72 89 LEU A C 1
ATOM 668 O O . LEU A 1 89 ? 12.446 1.279 -10.083 1.00 59.72 89 LEU A O 1
ATOM 672 N N . ASP A 1 90 ? 13.466 2.848 -8.811 1.00 68.69 90 ASP A N 1
ATOM 673 C CA . ASP A 1 90 ? 12.782 2.491 -7.580 1.00 68.69 90 ASP A CA 1
ATOM 674 C C . ASP A 1 90 ? 11.313 2.913 -7.682 1.00 68.69 90 ASP A C 1
ATOM 676 O O . ASP A 1 90 ? 10.992 4.067 -7.983 1.00 68.69 90 ASP A O 1
ATOM 680 N N . THR A 1 91 ? 10.423 1.956 -7.447 1.00 81.12 91 THR A N 1
ATOM 681 C CA . THR A 1 91 ? 8.980 2.176 -7.329 1.00 81.12 91 THR A CA 1
ATOM 682 C C . THR A 1 91 ? 8.555 1.897 -5.897 1.00 81.12 91 THR A C 1
ATOM 684 O O . THR A 1 91 ? 9.101 1.004 -5.247 1.00 81.12 91 THR A O 1
ATOM 687 N N . ASP A 1 92 ? 7.600 2.674 -5.406 1.00 85.94 92 ASP A N 1
ATOM 688 C CA . ASP A 1 92 ? 7.195 2.687 -4.012 1.00 85.94 92 ASP A CA 1
ATOM 689 C C . ASP A 1 92 ? 5.669 2.692 -3.868 1.00 85.94 92 ASP A C 1
ATOM 691 O O . ASP A 1 92 ? 4.970 3.476 -4.522 1.00 85.94 92 ASP A O 1
ATOM 695 N N . TYR A 1 93 ? 5.181 1.805 -2.998 1.00 86.81 93 TYR A N 1
ATOM 696 C CA . TYR A 1 93 ? 3.817 1.762 -2.485 1.00 86.81 93 TYR A CA 1
ATOM 697 C C . TYR A 1 93 ? 3.853 2.063 -0.984 1.00 86.81 93 TYR A C 1
ATOM 699 O O . TYR A 1 93 ? 4.283 1.212 -0.201 1.00 86.81 93 TYR A O 1
ATOM 707 N N . GLU A 1 94 ? 3.349 3.228 -0.572 1.00 90.44 94 GLU A N 1
ATOM 708 C CA . GLU A 1 94 ? 3.344 3.679 0.824 1.00 90.44 94 GLU A CA 1
ATOM 709 C C . GLU A 1 94 ? 1.917 3.880 1.348 1.00 90.44 94 GLU A C 1
ATOM 711 O O . GLU A 1 94 ? 1.061 4.468 0.685 1.00 90.44 94 GLU A O 1
ATOM 716 N N . VAL A 1 95 ? 1.665 3.456 2.584 1.00 89.69 95 VAL A N 1
ATOM 717 C CA . VAL A 1 95 ? 0.473 3.815 3.357 1.00 89.69 95 VAL A CA 1
ATOM 718 C C . VAL A 1 95 ? 0.875 4.736 4.497 1.00 89.69 95 VAL A C 1
ATOM 720 O O . VAL A 1 95 ? 1.679 4.357 5.350 1.00 89.69 95 VAL A O 1
ATOM 723 N N . ALA A 1 96 ? 0.248 5.908 4.573 1.00 90.44 96 ALA A N 1
ATOM 724 C CA . ALA A 1 96 ? 0.367 6.796 5.720 1.00 90.44 96 ALA A CA 1
ATOM 725 C C . ALA A 1 96 ? -0.817 6.617 6.673 1.00 90.44 96 ALA A C 1
ATOM 727 O O . ALA A 1 96 ? -1.983 6.816 6.317 1.00 90.44 96 ALA A O 1
ATOM 728 N N . ALA A 1 97 ? -0.495 6.281 7.919 1.00 85.38 97 ALA A N 1
ATOM 729 C CA . ALA A 1 97 ? -1.436 6.222 9.020 1.00 85.38 97 ALA A CA 1
ATOM 730 C C . ALA A 1 97 ? -1.363 7.524 9.831 1.00 85.38 97 ALA A C 1
ATOM 732 O O . ALA A 1 97 ? -0.390 7.783 10.541 1.00 85.38 97 ALA A O 1
ATOM 733 N N . GLU A 1 98 ? -2.416 8.338 9.747 1.00 84.44 98 GLU A N 1
ATOM 734 C CA . GLU A 1 98 ? -2.545 9.585 10.523 1.00 84.44 98 GLU A CA 1
ATOM 735 C C . GLU A 1 98 ? -2.801 9.321 12.015 1.00 84.44 98 GLU A C 1
ATOM 737 O O . GLU A 1 98 ? -2.479 10.139 12.876 1.00 84.44 98 GLU A O 1
ATOM 742 N N . GLN A 1 99 ? -3.357 8.150 12.322 1.00 81.19 99 GLN A N 1
ATOM 743 C CA . GLN A 1 99 ? -3.648 7.686 13.669 1.00 81.19 99 GLN A CA 1
ATOM 744 C C . GLN A 1 99 ? -3.043 6.308 13.908 1.00 81.19 99 GLN A C 1
ATOM 746 O O . GLN A 1 99 ? -2.620 5.617 12.983 1.00 81.19 99 GLN A O 1
ATOM 751 N N . ARG A 1 100 ? -3.029 5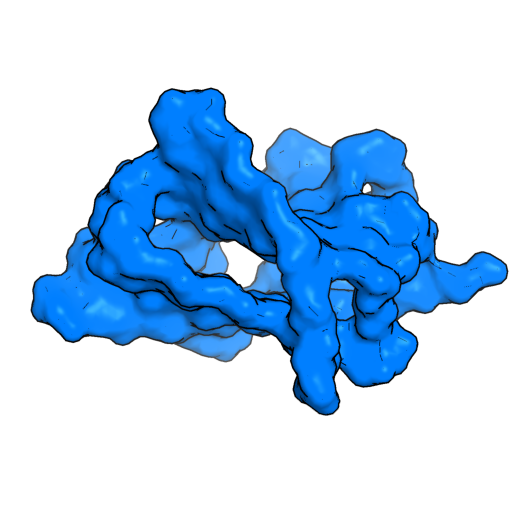.895 15.173 1.00 83.00 100 ARG A N 1
ATOM 752 C CA . ARG A 1 100 ? -2.549 4.573 15.551 1.00 83.00 100 ARG A CA 1
ATOM 753 C C . ARG A 1 100 ? -3.511 3.481 15.081 1.00 83.00 100 ARG A C 1
ATOM 755 O O . ARG A 1 100 ? -4.708 3.559 15.347 1.00 83.00 100 ARG A O 1
ATOM 762 N N . LEU A 1 101 ? -2.973 2.463 14.421 1.00 79.50 101 LEU A N 1
ATOM 763 C CA . LEU A 1 101 ? -3.671 1.276 13.936 1.00 79.50 101 LEU A CA 1
ATOM 764 C C . LEU A 1 101 ? -3.232 0.061 14.763 1.00 79.50 101 LEU A C 1
ATOM 766 O O . LEU A 1 101 ? -2.043 -0.116 15.028 1.00 79.50 101 LEU A O 1
ATOM 770 N N . GLU A 1 102 ? -4.168 -0.805 15.165 1.00 79.44 102 GLU A N 1
ATOM 771 C CA . GLU A 1 102 ? -3.794 -2.018 15.918 1.00 79.44 102 GLU A CA 1
ATOM 772 C C . GLU A 1 102 ? -2.992 -2.997 15.048 1.00 79.44 102 GLU A C 1
ATOM 774 O O . GLU A 1 102 ? -2.086 -3.675 15.534 1.00 79.44 102 GLU A O 1
ATOM 779 N N . GLU A 1 103 ? -3.299 -3.065 13.754 1.00 83.25 103 GLU A N 1
ATOM 780 C CA . GLU A 1 103 ? -2.579 -3.870 12.774 1.00 83.25 103 GLU A CA 1
ATOM 781 C C . GLU A 1 103 ? -2.790 -3.277 11.387 1.00 83.25 103 GLU A C 1
ATOM 783 O O . GLU A 1 103 ? -3.906 -2.879 11.083 1.00 83.25 103 GLU A O 1
ATOM 788 N N . ILE A 1 104 ? -1.744 -3.263 10.565 1.00 84.38 104 ILE A N 1
ATOM 789 C CA . ILE A 1 104 ? -1.776 -2.985 9.132 1.00 84.38 104 ILE A CA 1
ATOM 790 C C . ILE A 1 104 ? -1.074 -4.137 8.407 1.00 84.38 104 ILE A C 1
ATOM 792 O O . ILE A 1 104 ? -0.048 -4.652 8.860 1.00 84.38 104 ILE A O 1
ATOM 796 N N . LEU A 1 105 ? -1.647 -4.558 7.288 1.00 87.62 105 LEU A N 1
ATOM 797 C CA . LEU A 1 105 ? -0.970 -5.364 6.283 1.00 87.62 105 LEU A CA 1
ATOM 798 C C . LEU A 1 105 ? -0.656 -4.407 5.126 1.00 87.62 105 LEU A C 1
ATOM 800 O O . LEU A 1 105 ? -1.329 -3.396 4.969 1.00 87.62 105 LEU A O 1
ATOM 804 N N . ILE A 1 106 ? 0.383 -4.686 4.362 1.00 88.75 106 ILE A N 1
ATOM 805 C CA . ILE A 1 106 ? 0.539 -4.187 3.003 1.00 88.75 106 ILE A CA 1
ATOM 806 C C . ILE A 1 106 ? 0.902 -5.385 2.151 1.00 88.75 106 ILE A C 1
ATOM 808 O O . ILE A 1 106 ? 1.681 -6.245 2.565 1.00 88.75 106 ILE A O 1
ATOM 812 N N . TRP A 1 107 ? 0.300 -5.457 0.978 1.00 89.44 107 TRP A N 1
ATOM 813 C CA . TRP A 1 107 ? 0.548 -6.498 -0.002 1.00 89.44 107 TRP A CA 1
ATOM 814 C C . TRP A 1 107 ? 0.802 -5.806 -1.335 1.00 89.44 107 TRP A C 1
ATOM 816 O O . TRP A 1 107 ? 0.199 -4.781 -1.633 1.00 89.44 107 TRP A O 1
ATOM 826 N N . VAL A 1 108 ? 1.756 -6.309 -2.100 1.00 89.38 108 VAL A N 1
ATOM 827 C CA . VAL A 1 108 ? 2.008 -5.889 -3.471 1.00 89.38 108 VAL A CA 1
ATOM 828 C C . VAL A 1 108 ? 2.176 -7.163 -4.272 1.00 89.38 108 VAL A C 1
ATOM 830 O O . VAL A 1 108 ? 3.044 -7.987 -3.981 1.00 89.38 108 VAL A O 1
ATOM 833 N N . ARG A 1 109 ? 1.320 -7.334 -5.274 1.00 89.44 109 ARG A N 1
ATOM 834 C CA . ARG A 1 109 ? 1.442 -8.390 -6.274 1.00 89.44 109 ARG A CA 1
ATOM 835 C C . ARG A 1 109 ? 2.059 -7.789 -7.531 1.00 89.44 109 ARG A C 1
ATOM 837 O O . ARG A 1 109 ? 1.729 -6.675 -7.908 1.00 89.44 109 ARG A O 1
ATOM 844 N N . PHE A 1 110 ? 2.957 -8.523 -8.163 1.00 86.44 110 PHE A N 1
ATOM 845 C CA . PHE A 1 110 ? 3.592 -8.140 -9.414 1.00 86.44 110 PHE A CA 1
ATOM 846 C C . PHE A 1 110 ? 3.021 -8.982 -10.556 1.00 86.44 110 PHE A C 1
ATOM 848 O O . PHE A 1 110 ? 2.529 -10.097 -10.343 1.00 86.44 110 PHE A O 1
ATOM 855 N N . ALA A 1 111 ? 3.077 -8.467 -11.786 1.00 81.81 111 ALA A N 1
ATOM 856 C CA . ALA A 1 111 ? 2.732 -9.275 -12.946 1.00 81.81 111 ALA A CA 1
ATOM 857 C C . ALA A 1 111 ? 3.728 -10.452 -13.053 1.00 81.81 111 ALA A C 1
ATOM 859 O O . ALA A 1 111 ? 4.931 -10.242 -12.917 1.00 81.81 111 ALA A O 1
ATOM 860 N N . PRO A 1 112 ? 3.294 -11.695 -13.339 1.00 81.00 112 PRO A N 1
ATOM 861 C CA . PRO A 1 112 ? 4.211 -12.843 -13.383 1.00 81.00 112 PRO A CA 1
ATOM 862 C C . PRO A 1 112 ? 5.341 -12.724 -14.418 1.00 81.00 112 PRO A C 1
ATOM 864 O O . PRO A 1 112 ? 6.347 -13.423 -14.325 1.00 81.00 112 PRO A O 1
ATOM 867 N N . THR A 1 113 ? 5.167 -11.868 -15.426 1.00 80.12 113 THR A N 1
ATOM 868 C CA . THR A 1 113 ? 6.165 -11.571 -16.461 1.00 80.12 113 THR A CA 1
ATOM 869 C C . THR A 1 113 ? 7.147 -10.472 -16.059 1.00 80.12 113 THR A C 1
ATOM 871 O O . THR A 1 113 ? 8.125 -10.249 -16.767 1.00 80.12 113 THR A O 1
ATOM 874 N N . GLU A 1 114 ? 6.890 -9.782 -14.950 1.00 79.44 114 GLU A N 1
ATOM 875 C CA . GLU A 1 114 ? 7.587 -8.577 -14.507 1.00 79.44 114 GLU A CA 1
ATOM 876 C C . GLU A 1 114 ? 7.738 -8.659 -12.992 1.00 79.44 114 GLU A C 1
ATOM 878 O O . GLU A 1 114 ? 6.935 -8.133 -12.230 1.00 79.44 114 GLU A O 1
ATOM 883 N N . VAL A 1 115 ? 8.750 -9.402 -12.552 1.00 85.25 115 VAL A N 1
ATOM 884 C CA . VAL A 1 115 ? 9.056 -9.580 -11.132 1.00 85.25 115 VAL A CA 1
ATOM 885 C C . VAL A 1 115 ? 10.298 -8.755 -10.804 1.00 85.25 115 VAL A C 1
ATOM 887 O O . VAL A 1 115 ? 11.307 -8.913 -11.499 1.00 85.25 115 VAL A O 1
ATOM 890 N N . PRO A 1 116 ? 10.258 -7.890 -9.776 1.00 87.06 116 PRO A N 1
ATOM 891 C CA . PRO A 1 116 ? 11.402 -7.064 -9.421 1.00 87.06 116 PRO A CA 1
ATOM 892 C C . PRO A 1 116 ? 12.596 -7.901 -8.962 1.00 87.06 116 PRO A C 1
ATOM 894 O O . PRO A 1 116 ? 12.456 -8.979 -8.383 1.00 87.06 116 PRO A O 1
ATOM 897 N N . ARG A 1 117 ? 13.801 -7.372 -9.183 1.00 87.56 117 ARG A N 1
ATOM 898 C CA . ARG A 1 117 ? 15.056 -8.003 -8.749 1.00 87.56 117 ARG A CA 1
ATOM 899 C C . ARG A 1 117 ? 15.276 -7.908 -7.251 1.00 87.56 117 ARG A C 1
ATOM 901 O O . ARG A 1 117 ? 15.999 -8.733 -6.693 1.00 87.56 117 ARG A O 1
ATOM 908 N N . ARG A 1 118 ? 14.762 -6.846 -6.631 1.00 90.69 118 ARG A N 1
ATOM 909 C CA . ARG A 1 118 ? 14.931 -6.553 -5.207 1.00 90.69 118 ARG A CA 1
ATOM 910 C C . ARG A 1 118 ? 13.705 -5.837 -4.676 1.00 90.69 118 ARG A C 1
ATOM 912 O O . ARG A 1 118 ? 13.182 -4.941 -5.336 1.00 90.69 118 ARG A O 1
ATOM 919 N N . CYS A 1 119 ? 13.322 -6.197 -3.459 1.00 93.94 119 CYS A N 1
ATOM 920 C CA . CYS A 1 119 ? 12.275 -5.532 -2.707 1.00 93.94 119 CYS A CA 1
ATOM 921 C C . CYS A 1 119 ? 12.770 -5.189 -1.305 1.00 93.94 119 CYS A C 1
ATOM 923 O O . CYS A 1 119 ? 13.622 -5.874 -0.733 1.00 93.94 119 CYS A O 1
ATOM 925 N N . TRP A 1 120 ? 12.187 -4.141 -0.745 1.00 95.50 120 TRP A N 1
ATOM 926 C CA . TRP A 1 120 ? 12.403 -3.695 0.617 1.00 95.50 120 TRP A CA 1
ATOM 927 C C . TRP A 1 120 ? 11.063 -3.379 1.258 1.00 95.50 120 TRP A C 1
ATOM 929 O O . TRP A 1 120 ? 10.152 -2.880 0.601 1.00 95.50 120 TRP A O 1
ATOM 939 N N . VAL A 1 121 ? 10.967 -3.650 2.552 1.00 95.00 121 VAL A N 1
ATOM 940 C CA . VAL A 1 121 ? 9.921 -3.081 3.400 1.00 95.00 121 VAL A CA 1
ATOM 941 C C . VAL A 1 121 ? 10.560 -1.973 4.208 1.00 95.00 121 VAL A C 1
ATOM 943 O O . VAL A 1 121 ? 11.671 -2.146 4.717 1.00 95.00 121 VAL A O 1
ATOM 946 N N . TYR A 1 122 ? 9.844 -0.868 4.363 1.00 93.12 122 TYR A N 1
ATOM 947 C CA . TYR A 1 122 ? 10.264 0.209 5.240 1.00 93.12 122 TYR A CA 1
ATOM 948 C C . TYR A 1 122 ? 9.102 0.748 6.068 1.00 93.12 122 TYR A C 1
ATOM 950 O O . TYR A 1 122 ? 7.930 0.581 5.728 1.00 93.12 122 TYR A O 1
ATOM 958 N N . PHE A 1 123 ? 9.437 1.419 7.166 1.00 92.25 123 PHE A N 1
ATOM 959 C CA . PHE A 1 123 ? 8.504 2.286 7.871 1.00 92.25 123 PHE A CA 1
ATOM 960 C C . PHE A 1 123 ? 9.199 3.534 8.397 1.00 92.25 123 PHE A C 1
ATOM 962 O O . PHE A 1 123 ? 10.374 3.505 8.775 1.00 92.25 123 PHE A O 1
ATOM 969 N N . SER A 1 124 ? 8.437 4.619 8.472 1.00 90.25 124 SER A N 1
ATOM 970 C CA . SER A 1 124 ? 8.831 5.871 9.093 1.00 90.25 124 SER A CA 1
ATOM 971 C C . SER A 1 124 ? 7.902 6.206 10.265 1.00 90.25 124 SER A C 1
ATOM 973 O O . SER A 1 124 ? 6.686 6.301 10.123 1.00 90.25 124 SER A O 1
ATOM 975 N N . GLU A 1 125 ? 8.467 6.380 11.459 1.00 85.75 125 GLU A N 1
ATOM 976 C CA . GLU A 1 125 ? 7.731 6.802 12.657 1.00 85.75 125 GLU A CA 1
ATOM 977 C C . GLU A 1 125 ? 8.601 7.764 13.476 1.00 85.75 125 GLU A C 1
ATOM 979 O O . GLU A 1 125 ? 9.775 7.496 13.734 1.00 85.75 125 GLU A O 1
ATOM 984 N N . ARG A 1 126 ? 8.025 8.893 13.920 1.00 82.38 126 ARG A N 1
ATOM 985 C CA . ARG A 1 126 ? 8.682 9.870 14.821 1.00 82.38 126 ARG A CA 1
ATOM 986 C C . ARG A 1 126 ? 10.072 10.329 14.339 1.00 82.38 126 ARG A C 1
ATOM 988 O O . ARG A 1 126 ? 10.967 10.564 15.146 1.00 82.38 126 ARG A O 1
ATOM 995 N N . GLY A 1 127 ? 10.254 10.455 13.024 1.00 78.75 127 GLY A N 1
ATOM 996 C CA . GLY A 1 127 ? 11.521 10.866 12.407 1.00 78.75 127 GLY A CA 1
ATOM 997 C C . GLY A 1 127 ? 12.584 9.766 12.314 1.00 78.75 127 GLY A C 1
ATOM 998 O O . GLY A 1 127 ? 13.691 10.043 11.860 1.00 78.75 127 GLY A O 1
ATOM 999 N N . MET A 1 128 ? 12.270 8.532 12.714 1.00 84.12 128 MET A N 1
ATOM 1000 C CA . MET A 1 128 ? 13.095 7.356 12.444 1.00 84.12 128 MET A CA 1
ATOM 1001 C C . MET A 1 128 ? 12.586 6.663 11.185 1.00 84.12 128 MET A C 1
ATOM 1003 O O . MET A 1 128 ? 11.378 6.503 11.028 1.00 84.12 128 MET A O 1
ATOM 1007 N N . SER A 1 129 ? 13.504 6.222 10.329 1.00 89.38 129 SER A N 1
ATOM 1008 C CA . SER A 1 129 ? 13.206 5.356 9.190 1.00 89.38 129 SER A CA 1
ATOM 1009 C C . SER A 1 129 ? 13.965 4.045 9.348 1.00 89.38 129 SER A C 1
ATOM 1011 O O . SER A 1 129 ? 15.151 4.052 9.687 1.00 89.38 129 SER A O 1
ATOM 1013 N N . HIS A 1 130 ? 13.270 2.934 9.139 1.00 90.75 130 HIS A N 1
ATOM 1014 C CA . HIS A 1 130 ? 13.851 1.598 9.104 1.00 90.75 130 HIS A CA 1
ATOM 1015 C C . HIS A 1 130 ? 13.497 0.950 7.778 1.00 90.75 130 HIS A C 1
ATOM 1017 O O . HIS A 1 130 ? 12.357 1.047 7.340 1.00 90.75 130 HIS A O 1
ATOM 1023 N N . GLU A 1 131 ? 14.458 0.250 7.187 1.00 94.56 131 GLU A N 1
ATOM 1024 C CA . GLU A 1 131 ? 14.280 -0.487 5.944 1.00 94.56 131 GLU A CA 1
ATOM 1025 C C . GLU A 1 131 ? 15.084 -1.789 5.994 1.00 94.56 131 GLU A C 1
ATOM 1027 O O . GLU A 1 131 ? 16.186 -1.828 6.551 1.00 94.56 131 GLU A O 1
ATOM 1032 N N . TRP A 1 132 ? 14.548 -2.861 5.413 1.00 95.50 132 TRP A N 1
ATOM 1033 C CA . TRP A 1 132 ? 15.266 -4.122 5.235 1.00 95.50 132 TRP A CA 1
ATOM 1034 C C . TRP A 1 132 ? 14.804 -4.851 3.967 1.00 95.50 132 TRP A C 1
ATOM 1036 O O . TRP A 1 132 ? 13.664 -4.674 3.525 1.00 95.50 132 TRP A O 1
ATOM 1046 N N . PRO A 1 133 ? 15.681 -5.672 3.361 1.00 96.75 133 PRO A N 1
ATOM 1047 C CA . PRO A 1 133 ? 15.338 -6.422 2.161 1.00 96.75 133 PRO A CA 1
ATOM 1048 C C . PRO A 1 133 ? 14.309 -7.519 2.453 1.00 96.75 133 PRO A C 1
ATOM 1050 O O . PRO A 1 133 ? 14.314 -8.127 3.527 1.00 96.75 133 PRO A O 1
ATOM 1053 N N . VAL A 1 134 ? 13.464 -7.798 1.463 1.00 95.94 134 VAL A N 1
ATOM 1054 C CA . VAL A 1 134 ? 12.496 -8.901 1.461 1.00 95.94 134 VAL A CA 1
ATOM 1055 C C . VAL A 1 134 ? 12.510 -9.612 0.110 1.00 95.94 134 VAL A C 1
ATOM 1057 O O . VAL A 1 134 ? 12.787 -9.004 -0.923 1.00 95.94 134 VAL A O 1
ATOM 1060 N N . GLU A 1 135 ? 12.213 -10.907 0.122 1.00 94.88 135 GLU A N 1
ATOM 1061 C CA . GLU A 1 135 ? 12.138 -11.725 -1.089 1.00 94.88 135 GLU A CA 1
ATOM 1062 C C . GLU A 1 135 ? 10.721 -11.707 -1.667 1.00 94.88 135 GLU A C 1
ATOM 1064 O O . GLU A 1 135 ? 9.740 -11.724 -0.919 1.00 94.88 135 GLU A O 1
ATOM 1069 N N . VAL A 1 136 ? 10.619 -11.729 -2.997 1.00 93.00 136 VAL A N 1
ATOM 1070 C CA . VAL A 1 136 ? 9.346 -11.980 -3.679 1.00 93.00 136 VAL A CA 1
ATOM 1071 C C . VAL A 1 136 ? 8.989 -13.457 -3.518 1.00 93.00 136 VAL A C 1
ATOM 1073 O O . VAL A 1 136 ? 9.811 -14.340 -3.767 1.00 93.00 136 VAL A O 1
ATOM 1076 N N . ASP A 1 137 ? 7.761 -13.740 -3.096 1.00 91.69 137 ASP A N 1
ATOM 1077 C CA . ASP A 1 137 ? 7.294 -15.106 -2.893 1.00 91.69 137 ASP A CA 1
ATOM 1078 C C . ASP A 1 137 ? 6.963 -15.841 -4.209 1.00 91.69 137 ASP A C 1
ATOM 1080 O O . ASP A 1 137 ? 6.989 -15.292 -5.312 1.00 91.69 137 ASP A O 1
ATOM 1084 N N . ALA A 1 138 ? 6.608 -17.125 -4.093 1.00 90.19 138 ALA A N 1
ATOM 1085 C CA . ALA A 1 138 ? 6.272 -17.980 -5.233 1.00 90.19 138 ALA A CA 1
ATOM 1086 C C . ALA A 1 138 ? 5.026 -17.530 -6.026 1.00 90.19 138 ALA A C 1
ATOM 1088 O O . ALA A 1 138 ? 4.756 -18.074 -7.096 1.00 90.19 138 ALA A O 1
ATOM 1089 N N . THR A 1 139 ? 4.258 -16.566 -5.512 1.00 89.31 139 THR A N 1
ATOM 1090 C CA . THR A 1 139 ? 3.069 -15.992 -6.157 1.00 89.31 139 THR A CA 1
ATOM 1091 C C . THR A 1 139 ? 3.347 -14.639 -6.813 1.00 89.31 139 THR A C 1
ATOM 1093 O O . THR A 1 139 ? 2.404 -13.946 -7.193 1.00 89.31 139 THR A O 1
ATOM 1096 N N . ALA A 1 140 ? 4.629 -14.285 -6.982 1.00 89.88 140 ALA A N 1
ATOM 1097 C CA . ALA A 1 140 ? 5.078 -12.985 -7.472 1.00 89.88 140 ALA A CA 1
ATOM 1098 C C . ALA A 1 140 ? 4.568 -11.843 -6.584 1.00 89.88 140 ALA A C 1
ATOM 1100 O O . ALA A 1 140 ? 4.056 -10.842 -7.079 1.00 89.88 140 ALA A O 1
ATOM 1101 N N . SER A 1 141 ? 4.660 -12.002 -5.261 1.00 91.06 141 SER A N 1
ATOM 1102 C CA . SER A 1 141 ? 4.158 -11.001 -4.328 1.00 91.06 141 SER A CA 1
ATOM 1103 C C . SER A 1 141 ? 5.081 -10.751 -3.140 1.00 91.06 141 SER A C 1
ATOM 1105 O O . SER A 1 141 ? 5.903 -11.591 -2.775 1.00 91.06 141 SER A O 1
ATOM 1107 N N . VAL A 1 142 ? 4.945 -9.572 -2.541 1.00 93.00 142 VAL A N 1
ATOM 1108 C CA . VAL A 1 142 ? 5.568 -9.193 -1.271 1.00 93.00 142 VAL A CA 1
ATOM 1109 C C . VAL A 1 142 ? 4.466 -8.709 -0.350 1.00 93.00 142 VAL A C 1
ATOM 1111 O O . VAL A 1 142 ? 3.650 -7.877 -0.737 1.00 93.00 142 VAL A O 1
ATOM 1114 N N . HIS A 1 143 ? 4.444 -9.207 0.881 1.00 90.56 143 HIS A N 1
ATOM 1115 C CA . HIS A 1 143 ? 3.553 -8.696 1.909 1.00 90.56 143 HIS A CA 1
ATOM 1116 C C . HIS A 1 143 ? 4.309 -8.448 3.204 1.00 90.56 143 HIS A C 1
ATOM 1118 O O . HIS A 1 143 ? 5.298 -9.113 3.517 1.00 90.56 143 HIS A O 1
ATOM 1124 N N . TYR A 1 144 ? 3.804 -7.508 3.987 1.00 91.94 144 TYR A N 1
ATOM 1125 C CA . TYR A 1 144 ? 4.310 -7.251 5.317 1.00 91.94 144 TYR A CA 1
ATOM 1126 C C . TYR A 1 144 ? 3.183 -6.869 6.258 1.00 91.94 144 TYR A C 1
ATOM 1128 O O . TYR A 1 144 ? 2.252 -6.161 5.884 1.00 91.94 144 TYR A O 1
ATOM 1136 N N . ARG A 1 145 ? 3.274 -7.349 7.497 1.00 90.44 145 ARG A N 1
ATOM 1137 C CA . ARG A 1 145 ? 2.290 -7.088 8.542 1.00 90.44 145 ARG A CA 1
ATOM 1138 C C . ARG A 1 145 ? 2.959 -6.403 9.716 1.00 90.44 145 ARG A C 1
ATOM 1140 O O . ARG A 1 145 ? 3.865 -6.976 10.320 1.00 90.44 145 ARG A O 1
ATOM 1147 N N . GLN A 1 146 ? 2.430 -5.253 10.106 1.00 89.06 146 GLN A N 1
ATOM 1148 C CA . GLN A 1 146 ? 2.856 -4.526 11.291 1.00 89.06 146 GLN A CA 1
ATOM 1149 C C . GLN A 1 146 ? 1.704 -4.414 12.284 1.00 89.06 146 GLN A C 1
ATOM 1151 O O . GLN A 1 146 ? 0.591 -4.053 11.921 1.00 89.06 146 GLN A O 1
ATOM 1156 N N . ARG A 1 147 ? 1.981 -4.694 13.557 1.00 88.06 147 ARG A N 1
ATOM 1157 C CA . ARG A 1 147 ? 1.052 -4.416 14.658 1.00 88.06 147 ARG A CA 1
ATOM 1158 C C . ARG A 1 147 ? 1.428 -3.125 15.354 1.00 88.06 147 ARG A C 1
ATOM 1160 O O . ARG A 1 147 ? 2.599 -2.751 15.357 1.00 88.06 147 ARG A O 1
ATOM 1167 N N . ASP A 1 148 ? 0.442 -2.522 16.001 1.00 85.75 148 ASP A N 1
ATOM 1168 C CA . ASP A 1 148 ? 0.636 -1.400 16.911 1.00 85.75 148 ASP A CA 1
ATOM 1169 C C . ASP A 1 148 ? 1.299 -0.185 16.227 1.00 85.75 148 ASP A C 1
ATOM 1171 O O . ASP A 1 148 ? 2.171 0.482 16.789 1.00 85.75 148 ASP A O 1
ATOM 1175 N N . PHE A 1 149 ? 0.898 0.056 14.975 1.00 85.56 149 PHE A N 1
ATOM 1176 C CA . PHE A 1 149 ? 1.556 0.942 14.021 1.00 85.56 149 PHE A CA 1
ATOM 1177 C C . PHE A 1 149 ? 0.990 2.361 14.053 1.00 85.56 149 PHE A C 1
ATOM 1179 O O . PHE A 1 149 ? -0.221 2.560 14.103 1.00 85.56 149 PHE A O 1
ATOM 1186 N N . GLY A 1 150 ? 1.870 3.349 13.927 1.00 84.44 150 GLY A N 1
ATOM 1187 C CA . GLY A 1 150 ? 1.507 4.733 13.656 1.00 84.44 150 GLY A CA 1
ATOM 1188 C C . GLY A 1 150 ? 1.306 5.615 14.900 1.00 84.44 150 GLY A C 1
ATOM 1189 O O . GLY A 1 150 ? 1.208 5.110 16.027 1.00 84.44 150 GLY A O 1
ATOM 1190 N N . PRO A 1 151 ? 1.217 6.948 14.708 1.00 89.62 151 PRO A N 1
ATOM 1191 C CA . PRO A 1 151 ? 1.240 7.656 13.417 1.00 89.62 151 PRO A CA 1
ATOM 1192 C C . PRO A 1 151 ? 2.575 7.544 12.664 1.00 89.62 151 PRO A C 1
ATOM 1194 O O . PRO A 1 151 ? 3.638 7.598 13.282 1.00 89.62 151 PRO A O 1
ATOM 1197 N N . GLY A 1 152 ? 2.528 7.374 11.343 1.00 91.69 152 GLY A N 1
ATOM 1198 C CA . GLY A 1 152 ? 3.715 7.111 10.524 1.00 91.69 152 GLY A CA 1
ATOM 1199 C C . GLY A 1 152 ? 3.374 6.591 9.130 1.00 91.69 152 GLY A C 1
ATOM 1200 O O . GLY A 1 152 ? 2.199 6.534 8.765 1.00 91.69 152 GLY A O 1
ATOM 1201 N N . ALA A 1 153 ? 4.390 6.192 8.370 1.00 91.69 153 ALA A N 1
ATOM 1202 C CA . ALA A 1 153 ? 4.218 5.585 7.054 1.00 91.69 153 ALA A CA 1
ATOM 1203 C C . ALA A 1 153 ? 4.882 4.207 6.968 1.00 91.69 153 ALA A C 1
ATOM 1205 O O . ALA A 1 153 ? 5.858 3.940 7.666 1.00 91.69 153 ALA A O 1
ATOM 1206 N N . ILE A 1 154 ? 4.304 3.307 6.182 1.00 91.75 154 ILE A N 1
ATOM 1207 C CA . ILE A 1 154 ? 4.826 1.963 5.930 1.00 91.75 154 ILE A CA 1
ATOM 1208 C C . ILE A 1 154 ? 4.695 1.672 4.445 1.00 91.75 154 ILE A C 1
ATOM 1210 O O . ILE A 1 154 ? 3.647 1.947 3.863 1.00 91.75 154 ILE A O 1
ATOM 1214 N N . GLY A 1 155 ? 5.728 1.102 3.839 1.00 92.25 155 GLY A N 1
ATOM 1215 C CA . GLY A 1 155 ? 5.704 0.855 2.408 1.00 92.25 155 GLY A CA 1
ATOM 1216 C C . GLY A 1 155 ? 6.539 -0.327 1.958 1.00 92.25 155 GLY A C 1
ATOM 1217 O O . GLY A 1 155 ? 7.325 -0.908 2.715 1.00 92.25 155 GLY A O 1
ATOM 1218 N N . ILE A 1 156 ? 6.309 -0.695 0.702 1.00 92.44 156 ILE A N 1
ATOM 1219 C CA . ILE A 1 156 ? 7.104 -1.660 -0.048 1.00 92.44 156 ILE A CA 1
ATOM 1220 C C . ILE A 1 156 ? 7.734 -0.903 -1.210 1.00 92.44 156 ILE A C 1
ATOM 1222 O O . ILE A 1 156 ? 7.028 -0.357 -2.055 1.00 92.44 156 ILE A O 1
ATOM 1226 N N . ARG A 1 157 ? 9.064 -0.930 -1.262 1.00 91.62 157 ARG A N 1
ATOM 1227 C CA . ARG A 1 157 ? 9.868 -0.365 -2.346 1.00 91.62 157 ARG A CA 1
ATOM 1228 C C . ARG A 1 157 ? 10.481 -1.491 -3.165 1.00 91.62 157 ARG A C 1
ATOM 1230 O O . ARG A 1 157 ? 10.876 -2.515 -2.606 1.00 91.62 157 ARG A O 1
ATOM 1237 N N . TRP A 1 158 ? 10.589 -1.329 -4.477 1.00 90.12 158 TRP A N 1
ATOM 1238 C CA . TRP A 1 158 ? 11.201 -2.332 -5.346 1.00 90.12 158 TRP A CA 1
ATOM 1239 C C . TRP A 1 158 ? 11.958 -1.725 -6.520 1.00 90.12 158 TRP A C 1
ATOM 1241 O O . TRP A 1 158 ? 11.672 -0.612 -6.947 1.00 90.12 158 TRP A O 1
ATOM 1251 N N . ALA A 1 159 ? 12.906 -2.504 -7.042 1.00 85.25 159 ALA A N 1
ATOM 1252 C CA . ALA A 1 159 ? 13.698 -2.190 -8.228 1.00 85.25 159 ALA A CA 1
ATOM 1253 C C . ALA A 1 159 ? 13.602 -3.343 -9.241 1.00 85.25 159 ALA A C 1
ATOM 1255 O O . ALA A 1 159 ? 13.679 -4.516 -8.843 1.00 85.25 159 ALA A O 1
ATOM 1256 N N . TRP A 1 160 ? 13.434 -3.022 -10.529 1.00 79.88 160 TRP A N 1
ATOM 1257 C CA . TRP A 1 160 ? 13.205 -4.009 -11.595 1.00 79.88 160 TRP A CA 1
ATOM 1258 C C . TRP A 1 160 ? 14.483 -4.667 -12.149 1.00 79.88 160 TRP A C 1
ATOM 1260 O O . TRP A 1 160 ? 15.616 -4.214 -11.864 1.00 79.88 160 TRP A O 1
#

Radius of gyration: 15.04 Å; chains: 1; bounding box: 34×34×41 Å

Secondary structure (DSSP, 8-state):
-PPP-----------SS-SEEEEEEEE-TT---PPEEEEEEES-EEEEEEEEETTEEEEEEE-SSPPPTT-----EEEEEE-S---TT--EEEEEEESS-EEEEEEEEE--TT---SEEEEEEEETTEEEEEEE---TTSEEEEEEEEE-SEEEEEEEE-

Foldseek 3Di:
DDWDFWWWWWWWWWFAQAQWWKKKKFKPLPWPFAEKDKAWDDQWDWDPWDDPGRGMIMTTTGGPDGHHGPDITTTTMTITTDIDTDLFIKIKIKIADQDWGQKTKTKTAGDPVDAFPWKKKWKDDPNDIDIDTDDQDPRSMDMDMDGRDDNTMIMMMTGD